Protein AF-A0A9W6T798-F1 (afdb_monomer)

InterPro domains:
  IPR037185 Multidrug transporter EmrE superfamily [SSF103481] (17-116)

Secondary structure (DSSP, 8-state):
--HHHHHHHHHHHHHHHHHHHHHHHHHTTSS------SHHHHHHHHHHHHHHHHHHHHHHHHHHHS-HHHHHHHHHHHHHHHHHHHHHHH-----HHHHHHHHHHHHHHHHHHHHHHHHHHHHH--

Solvent-accessible surface area (backbone atoms only — not comparable to full-atom values): 7226 Å² total; per-residue (Å²): 129,66,62,69,60,52,53,50,50,53,51,52,51,48,53,66,53,48,54,57,50,53,51,52,36,39,76,70,65,80,42,81,91,70,75,76,91,43,74,66,55,50,50,52,49,53,51,49,53,51,50,51,53,49,50,55,50,49,51,55,50,46,33,71,74,68,35,63,65,60,46,55,50,56,59,60,49,47,54,49,50,48,52,51,51,45,33,71,73,68,67,54,81,71,59,72,67,54,58,52,50,39,50,50,52,55,49,53,49,56,51,50,57,51,49,53,54,50,58,54,54,58,67,72,76,112

Foldseek 3Di:
DPVVVVVVVVVVCCCVPVVVVVVVCCVVVVDPPDDDPDPVVVVVVVVVVVVVVVVVVVLVVVCVVPNVLVSVLVVLLVLLVVVVVCCVPVVDDDDPVSVVVSVVSVVVSVVVVVVVVVVVVVVVVD

Structure (mmCIF, N/CA/C/O backbone):
data_AF-A0A9W6T798-F1
#
_entry.id   AF-A0A9W6T798-F1
#
loop_
_atom_site.group_PDB
_atom_site.id
_atom_site.type_symbol
_atom_site.label_atom_id
_atom_site.label_alt_id
_atom_site.label_comp_id
_atom_site.label_asym_id
_atom_site.label_entity_id
_atom_site.label_seq_id
_atom_site.pdbx_PDB_ins_code
_atom_site.Cartn_x
_atom_site.Cartn_y
_atom_site.Cartn_z
_atom_site.occupancy
_atom_site.B_iso_or_equiv
_atom_site.auth_seq_id
_atom_site.auth_comp_id
_atom_site.auth_asym_id
_atom_site.auth_atom_id
_atom_site.pdbx_PDB_model_num
ATOM 1 N N . MET A 1 1 ? 3.309 -19.370 -8.123 1.00 55.78 1 MET A N 1
ATOM 2 C CA . MET A 1 1 ? 2.686 -19.379 -6.781 1.00 55.78 1 MET A CA 1
ATOM 3 C C . MET A 1 1 ? 1.179 -19.304 -6.948 1.00 55.78 1 MET A C 1
ATOM 5 O O . MET A 1 1 ? 0.711 -18.410 -7.645 1.00 55.78 1 MET A O 1
ATOM 9 N N . ASP A 1 2 ? 0.421 -20.207 -6.328 1.00 74.81 2 ASP A N 1
ATOM 10 C CA . ASP A 1 2 ? -1.043 -20.123 -6.318 1.00 74.81 2 ASP A CA 1
ATOM 11 C C . ASP A 1 2 ? -1.512 -19.038 -5.348 1.00 74.81 2 ASP A C 1
ATOM 13 O O . ASP A 1 2 ? -1.795 -19.282 -4.175 1.00 74.81 2 ASP A O 1
ATOM 17 N N . MET A 1 3 ? -1.614 -17.812 -5.860 1.00 76.19 3 MET A N 1
ATOM 18 C CA . MET A 1 3 ? -2.006 -16.628 -5.090 1.00 76.19 3 MET A CA 1
ATOM 19 C C . MET A 1 3 ? -3.356 -16.812 -4.377 1.00 76.19 3 MET A C 1
ATOM 21 O O . MET A 1 3 ? -3.571 -16.296 -3.287 1.00 76.19 3 MET A O 1
ATOM 25 N N . ARG A 1 4 ? -4.254 -17.625 -4.947 1.00 76.06 4 ARG A N 1
ATOM 26 C CA . ARG A 1 4 ? -5.553 -17.958 -4.340 1.00 76.06 4 ARG A CA 1
ATOM 27 C C . ARG A 1 4 ? -5.410 -18.747 -3.037 1.00 76.06 4 ARG A C 1
ATOM 29 O O . ARG A 1 4 ? -6.100 -18.437 -2.072 1.00 76.06 4 ARG A O 1
ATOM 36 N N . LEU A 1 5 ? -4.521 -19.742 -3.002 1.00 82.12 5 LEU A N 1
ATOM 37 C CA . LEU A 1 5 ? -4.270 -20.537 -1.796 1.00 82.12 5 LEU A CA 1
ATOM 38 C C . LEU A 1 5 ? -3.559 -19.698 -0.734 1.00 82.12 5 LEU A C 1
ATOM 40 O O . LEU A 1 5 ? -3.925 -19.774 0.434 1.00 82.12 5 LEU A O 1
ATOM 44 N N . PHE A 1 6 ? -2.614 -18.845 -1.140 1.00 83.69 6 PHE A N 1
ATOM 45 C CA . PHE A 1 6 ? -1.930 -17.923 -0.232 1.00 83.69 6 PHE A CA 1
ATOM 46 C C . PHE A 1 6 ? -2.911 -16.973 0.472 1.00 83.69 6 PHE A C 1
ATOM 48 O O . PHE A 1 6 ? -2.957 -16.952 1.699 1.00 83.69 6 PHE A O 1
ATOM 55 N N . PHE A 1 7 ? -3.761 -16.264 -0.281 1.00 81.12 7 PHE A N 1
ATOM 56 C CA . PHE A 1 7 ? -4.794 -15.400 0.307 1.00 81.12 7 PHE A CA 1
ATOM 57 C C . PHE A 1 7 ? -5.806 -16.183 1.156 1.00 81.12 7 PHE A C 1
ATOM 59 O O . PHE A 1 7 ? -6.248 -15.682 2.188 1.00 81.12 7 PHE A O 1
ATOM 66 N N . GLY A 1 8 ? -6.142 -17.418 0.765 1.00 84.12 8 GLY A N 1
ATOM 67 C CA . GLY A 1 8 ? -7.001 -18.303 1.553 1.00 84.12 8 GLY A CA 1
ATOM 68 C C . GLY A 1 8 ? -6.407 -18.631 2.925 1.00 84.12 8 GLY A C 1
ATOM 69 O O . GLY A 1 8 ? -7.084 -18.468 3.938 1.00 84.12 8 GLY A O 1
ATOM 70 N N . PHE A 1 9 ? -5.132 -19.024 2.980 1.00 89.75 9 PHE A N 1
ATOM 71 C CA . PHE A 1 9 ? -4.443 -19.285 4.245 1.00 89.75 9 PHE A CA 1
ATOM 72 C C . PHE A 1 9 ? -4.259 -18.018 5.076 1.00 89.75 9 PHE A C 1
ATOM 74 O O . PHE A 1 9 ? -4.559 -18.046 6.266 1.00 89.75 9 PHE A O 1
ATOM 81 N N . VAL A 1 10 ? -3.826 -16.908 4.470 1.00 86.81 10 VAL A N 1
ATOM 82 C CA . VAL A 1 10 ? -3.692 -15.617 5.166 1.00 86.81 10 VAL A CA 1
ATOM 83 C C . VAL A 1 10 ? -5.022 -15.216 5.801 1.00 86.81 10 VAL A C 1
ATOM 85 O O . VAL A 1 10 ? -5.044 -14.879 6.979 1.00 86.81 10 VAL A O 1
ATOM 88 N N . GLY A 1 11 ? -6.134 -15.335 5.070 1.00 85.88 11 GLY A N 1
ATOM 89 C CA . GLY A 1 11 ? -7.471 -15.067 5.599 1.00 85.88 11 GLY A CA 1
ATOM 90 C C . GLY A 1 11 ? -7.836 -15.975 6.775 1.00 85.88 11 GLY A C 1
ATOM 91 O O . GLY A 1 11 ? -8.234 -15.478 7.826 1.00 85.88 11 GLY A O 1
ATOM 92 N N . VAL A 1 12 ? -7.643 -17.292 6.637 1.00 90.81 12 VAL A N 1
ATOM 93 C CA . VAL A 1 12 ? -7.939 -18.266 7.703 1.00 90.81 12 VAL A CA 1
ATOM 94 C C . VAL A 1 12 ? -7.099 -18.001 8.953 1.00 90.81 12 VAL A C 1
ATOM 96 O O . VAL A 1 12 ? -7.652 -17.942 10.050 1.00 90.81 12 VAL A O 1
ATOM 99 N N . PHE A 1 13 ? -5.788 -17.797 8.812 1.00 90.38 13 PHE A N 1
ATOM 100 C CA . PHE A 1 13 ? -4.916 -17.485 9.945 1.00 90.38 13 PHE A CA 1
ATOM 101 C C . PHE A 1 13 ? -5.268 -16.140 10.576 1.00 90.38 13 PHE A C 1
ATOM 103 O O . PHE A 1 13 ? -5.325 -16.052 11.799 1.00 90.38 13 PHE A O 1
ATOM 110 N N . ASN A 1 14 ? -5.567 -15.117 9.774 1.00 88.19 14 ASN A N 1
ATOM 111 C CA . ASN A 1 14 ? -5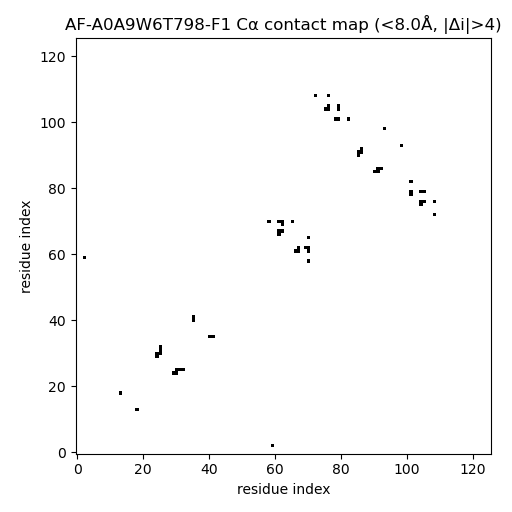.981 -13.813 10.278 1.00 88.19 14 ASN A CA 1
ATOM 112 C C . ASN A 1 14 ? -7.271 -13.932 11.103 1.00 88.19 14 ASN A C 1
ATOM 114 O O . ASN A 1 14 ? -7.327 -13.429 12.219 1.00 88.19 14 ASN A O 1
ATOM 118 N N . THR A 1 15 ? -8.278 -14.669 10.626 1.00 87.38 15 THR A N 1
ATOM 119 C CA . THR A 1 15 ? -9.514 -14.903 11.390 1.00 87.38 15 THR A CA 1
ATOM 120 C C . THR A 1 15 ? -9.268 -15.735 12.650 1.00 87.38 15 THR A C 1
ATOM 122 O O . THR A 1 15 ? -9.767 -15.373 13.713 1.00 87.38 15 THR A O 1
ATOM 125 N N . LEU A 1 16 ? -8.484 -16.815 12.571 1.00 91.75 16 LEU A N 1
ATOM 126 C CA . LEU A 1 16 ? -8.212 -17.685 13.721 1.00 91.75 16 LEU A CA 1
ATOM 127 C C . LEU A 1 16 ? -7.345 -17.020 14.796 1.00 91.75 16 LEU A C 1
ATOM 129 O O . LEU A 1 16 ? -7.503 -17.354 15.966 1.00 91.75 16 LEU A O 1
ATOM 133 N N . LEU A 1 17 ? -6.441 -16.108 14.424 1.00 89.06 17 LEU A N 1
ATOM 134 C CA . LEU A 1 17 ? -5.527 -15.435 15.352 1.00 89.06 17 LEU A CA 1
ATOM 135 C C . LEU A 1 17 ? -6.090 -14.110 15.882 1.00 89.06 17 LEU A C 1
ATOM 137 O O . LEU A 1 17 ? -6.001 -13.866 17.085 1.00 89.06 17 LEU A O 1
ATOM 141 N N . LEU A 1 18 ? -6.695 -13.262 15.036 1.00 85.56 18 LEU A N 1
ATOM 142 C CA . LEU A 1 18 ? -7.244 -11.981 15.506 1.00 85.56 18 LEU A CA 1
ATOM 143 C C . LEU A 1 18 ? -8.509 -12.160 16.344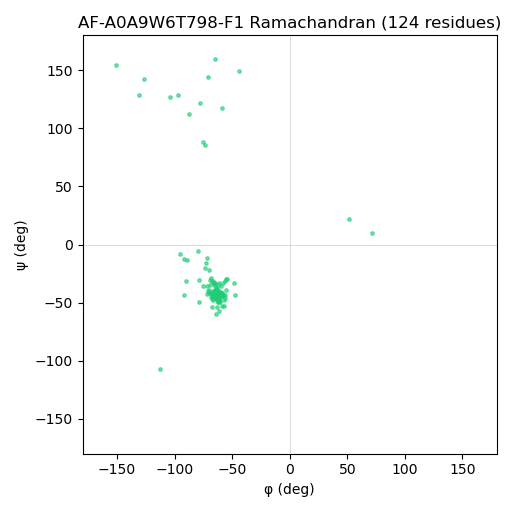 1.00 85.56 18 LEU A C 1
ATOM 145 O O . LEU A 1 18 ? -8.701 -11.412 17.298 1.00 85.56 18 LEU A O 1
ATOM 149 N N . TRP A 1 19 ? -9.373 -13.126 16.022 1.00 84.25 19 TRP A N 1
ATOM 150 C CA . TRP A 1 19 ? -10.618 -13.330 16.769 1.00 84.25 19 TRP A CA 1
ATOM 151 C C . TRP A 1 19 ? -10.397 -13.585 18.275 1.00 84.25 19 TRP A C 1
ATOM 153 O O . TRP A 1 19 ? -10.973 -12.859 19.089 1.00 84.25 19 TRP A O 1
ATOM 163 N N . PRO A 1 20 ? -9.552 -14.548 18.699 1.00 85.81 20 PRO A N 1
ATOM 164 C CA . PRO A 1 20 ? -9.260 -14.743 20.116 1.00 85.81 20 PRO A CA 1
ATOM 165 C C . PRO A 1 20 ? -8.489 -13.570 20.728 1.00 85.81 20 PRO A C 1
ATOM 167 O O . PRO A 1 20 ? -8.714 -13.268 21.898 1.00 85.81 20 PRO A O 1
ATOM 170 N N . LEU A 1 21 ? -7.635 -12.875 19.965 1.00 85.94 21 LEU A N 1
ATOM 171 C CA . LEU A 1 21 ? -6.938 -11.678 20.445 1.00 85.94 21 LEU A CA 1
ATOM 172 C C . LEU A 1 21 ? -7.931 -10.576 20.850 1.00 85.94 21 LEU A C 1
ATOM 174 O O . LEU A 1 21 ? -7.797 -10.011 21.934 1.00 85.94 21 LEU A O 1
ATOM 178 N N . LEU A 1 22 ? -8.957 -10.324 20.029 1.00 83.88 22 LEU A N 1
ATOM 179 C CA . LEU A 1 22 ? -10.023 -9.362 20.334 1.00 83.88 22 LEU A CA 1
ATOM 180 C C . LEU A 1 22 ? -10.793 -9.745 21.605 1.00 83.88 22 LEU A C 1
ATOM 182 O O . LEU A 1 22 ? -11.071 -8.886 22.441 1.00 83.88 22 LEU A O 1
ATOM 186 N N . LEU A 1 23 ? -11.099 -11.034 21.789 1.00 84.50 23 LEU A N 1
ATOM 187 C CA . LEU A 1 23 ? -11.761 -11.516 23.005 1.00 84.50 23 LEU A CA 1
ATOM 188 C C . LEU A 1 23 ? -10.881 -11.318 24.245 1.00 84.50 23 LEU A C 1
ATOM 190 O O . LEU A 1 23 ? -11.359 -10.809 25.256 1.00 84.50 23 LEU A O 1
ATOM 194 N N . ILE A 1 24 ? -9.595 -11.671 24.173 1.00 85.38 24 ILE A N 1
ATOM 195 C CA . ILE A 1 24 ? -8.642 -11.473 25.276 1.00 85.38 24 ILE A CA 1
ATOM 196 C C . ILE A 1 24 ? -8.549 -9.988 25.646 1.00 85.38 24 ILE A C 1
ATOM 198 O O . ILE A 1 24 ? -8.580 -9.646 26.830 1.00 85.38 24 ILE A O 1
ATOM 202 N N . LEU A 1 25 ? -8.473 -9.103 24.652 1.00 83.81 25 LEU A N 1
ATOM 203 C CA . LEU A 1 25 ? -8.372 -7.660 24.858 1.00 83.81 25 LEU A CA 1
ATOM 204 C C . LEU A 1 25 ? -9.641 -7.066 25.494 1.00 83.81 25 LEU A C 1
ATOM 206 O O . LEU A 1 25 ? -9.557 -6.181 26.349 1.00 83.81 25 LEU A O 1
ATOM 210 N N . HIS A 1 26 ? -10.804 -7.627 25.153 1.00 82.81 26 HIS A N 1
ATOM 211 C CA . HIS A 1 26 ? -12.074 -7.295 25.787 1.00 82.81 26 HIS A CA 1
ATOM 212 C C . HIS A 1 26 ? -12.144 -7.759 27.251 1.00 82.81 26 HIS A C 1
ATOM 214 O O . HIS A 1 26 ? -12.504 -6.977 28.131 1.00 82.81 26 HIS A O 1
ATOM 220 N N . PHE A 1 27 ? -11.752 -9.007 27.539 1.00 82.75 27 PHE A N 1
ATOM 221 C CA . PHE A 1 27 ? -11.767 -9.557 28.904 1.00 82.75 27 PHE A CA 1
ATOM 222 C C . PHE A 1 27 ? -10.729 -8.912 29.830 1.00 82.75 27 PHE A C 1
ATOM 224 O O . PHE A 1 27 ? -10.953 -8.824 31.035 1.00 82.75 27 PHE A O 1
ATOM 231 N N . THR A 1 28 ? -9.609 -8.441 29.281 1.00 84.50 28 THR A N 1
ATOM 232 C CA . THR A 1 28 ? -8.579 -7.699 30.029 1.00 84.50 28 THR A CA 1
ATOM 233 C C . THR A 1 28 ? -8.941 -6.228 30.251 1.00 84.50 28 THR A C 1
ATOM 235 O O . THR A 1 28 ? -8.233 -5.534 30.977 1.00 84.50 28 THR A O 1
ATOM 238 N N . GLY A 1 29 ? -10.052 -5.748 29.677 1.00 78.69 29 GLY A N 1
ATOM 239 C CA . GLY A 1 29 ? -10.551 -4.384 29.864 1.00 78.69 29 GLY A CA 1
ATOM 240 C C . GLY A 1 29 ? -9.719 -3.299 29.174 1.00 78.69 29 GLY A C 1
ATOM 241 O O . GLY A 1 29 ? -9.950 -2.118 29.431 1.00 78.69 29 GLY A O 1
ATOM 242 N N . LEU A 1 30 ? -8.768 -3.683 28.315 1.00 75.00 30 LEU A N 1
ATOM 243 C CA . LEU A 1 30 ? -7.906 -2.765 27.565 1.00 75.00 30 LEU A CA 1
ATOM 244 C C . LEU A 1 30 ? -8.656 -2.098 26.401 1.00 75.00 30 LEU A C 1
ATOM 246 O O . LEU A 1 30 ? -8.445 -0.914 26.152 1.00 75.00 30 LEU A O 1
ATOM 250 N N . GLU A 1 31 ? -9.574 -2.819 25.744 1.00 72.88 31 GLU A N 1
ATOM 251 C CA . GLU A 1 31 ? -10.494 -2.259 24.744 1.00 72.88 31 GLU A CA 1
ATOM 252 C C . GLU A 1 31 ? -11.945 -2.694 25.009 1.00 72.88 31 GLU A C 1
ATOM 254 O O . GLU A 1 31 ? -12.262 -3.878 25.154 1.00 72.88 31 GLU A O 1
ATOM 259 N N . LYS A 1 32 ? -12.870 -1.727 25.051 1.00 72.31 32 LYS A N 1
ATOM 260 C CA . LYS A 1 32 ? -14.308 -2.021 25.036 1.00 72.31 32 LYS A CA 1
ATOM 261 C C . LYS A 1 32 ? -14.713 -2.347 23.605 1.00 72.31 32 LYS A C 1
ATOM 263 O O . LYS A 1 32 ? -14.538 -1.525 22.713 1.00 72.31 32 LYS A O 1
ATOM 268 N N . PHE A 1 33 ? -15.270 -3.536 23.400 1.00 71.06 33 PHE A N 1
ATOM 269 C CA . PHE A 1 33 ? -15.795 -3.947 22.106 1.00 71.06 33 PHE A CA 1
ATOM 270 C C . PHE A 1 33 ? -17.106 -3.195 21.844 1.00 71.06 33 PHE A C 1
ATOM 272 O O . PHE A 1 33 ? -18.190 -3.655 22.200 1.00 71.06 33 PHE A O 1
ATOM 279 N N . GLU A 1 34 ? -16.994 -1.990 21.291 1.00 72.06 34 GLU A N 1
ATOM 280 C CA . GLU A 1 34 ? -18.128 -1.159 20.899 1.00 72.06 34 GLU A CA 1
AT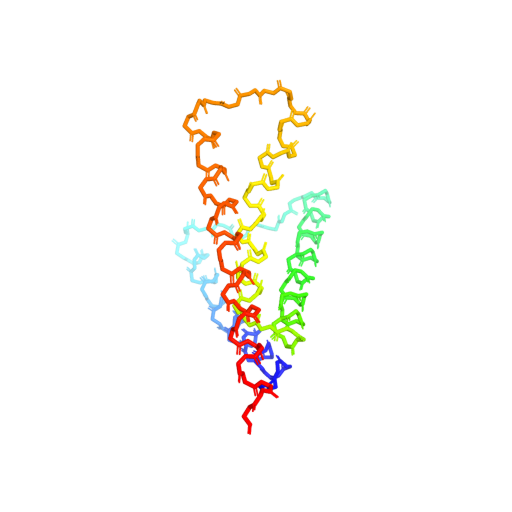OM 281 C C . GLU A 1 34 ? -18.284 -1.200 19.379 1.00 72.06 34 GLU A C 1
ATOM 283 O O . GLU A 1 34 ? -17.345 -0.960 18.620 1.00 72.06 34 GLU A O 1
ATOM 288 N N . LEU A 1 35 ? -19.490 -1.532 18.921 1.00 72.81 35 LEU A N 1
ATOM 289 C CA . LEU A 1 35 ? -19.816 -1.480 17.502 1.00 72.81 35 LEU A CA 1
ATOM 290 C C . LEU A 1 35 ? -19.899 -0.013 17.050 1.00 72.81 35 LEU A C 1
ATOM 292 O O . LEU A 1 35 ? -20.389 0.826 17.811 1.00 72.81 35 LEU A O 1
ATOM 296 N N . PRO A 1 36 ? -19.471 0.316 15.817 1.00 72.88 36 PRO A N 1
ATOM 297 C CA . PRO A 1 36 ? -19.485 1.693 15.339 1.00 72.88 36 PRO A CA 1
ATOM 298 C C . PRO A 1 36 ? -20.913 2.260 15.380 1.00 72.88 36 PRO A C 1
ATOM 300 O O . PRO A 1 36 ? -21.817 1.750 14.729 1.00 72.88 36 PRO A O 1
ATOM 303 N N . GLY A 1 37 ? -21.137 3.306 16.180 1.00 74.94 37 GLY A N 1
ATOM 304 C CA . GLY A 1 37 ? -22.486 3.762 16.548 1.00 74.94 37 GLY A CA 1
ATOM 305 C C . GLY A 1 37 ? -23.293 4.459 15.443 1.00 74.94 37 GLY A C 1
ATOM 306 O O . GLY A 1 37 ? -24.499 4.645 15.598 1.00 74.94 37 GLY A O 1
ATOM 307 N N . SER A 1 38 ? -22.665 4.823 14.318 1.00 86.88 38 SER A N 1
ATOM 308 C CA . SER A 1 38 ? -23.280 5.641 13.261 1.00 86.88 38 SER A CA 1
ATOM 309 C C . SER A 1 38 ? -23.177 4.988 11.882 1.00 86.88 38 SER A C 1
ATOM 311 O O . SER A 1 38 ? -22.143 4.426 11.518 1.00 86.88 38 SER A O 1
ATOM 313 N N . LYS A 1 39 ? -24.231 5.131 11.064 1.00 86.25 39 LYS A N 1
ATOM 314 C CA . LYS A 1 39 ? -24.284 4.611 9.679 1.00 86.25 39 LYS A CA 1
ATOM 315 C C . LYS A 1 39 ? -23.157 5.154 8.790 1.00 86.25 39 LYS A C 1
ATOM 317 O O . LYS A 1 39 ? -22.671 4.443 7.919 1.00 86.25 39 LYS A O 1
ATOM 322 N N . GLU A 1 40 ? -22.728 6.389 9.030 1.00 90.12 40 GLU A N 1
ATOM 323 C CA . GLU A 1 40 ? -21.613 7.031 8.322 1.00 90.12 40 GLU A CA 1
ATOM 324 C C . GLU A 1 40 ? -20.285 6.316 8.586 1.00 90.12 40 GLU A C 1
ATOM 326 O O . GLU A 1 40 ? -19.532 6.046 7.654 1.00 90.12 40 GLU A O 1
ATOM 331 N N . ILE A 1 41 ? -20.032 5.932 9.841 1.00 89.06 41 ILE A N 1
ATOM 332 C CA . ILE A 1 41 ? -18.821 5.202 10.234 1.00 89.06 41 ILE A CA 1
ATOM 333 C C . ILE A 1 41 ? -18.824 3.816 9.591 1.00 89.06 41 ILE A C 1
ATOM 335 O O . ILE A 1 41 ? -17.810 3.399 9.042 1.00 89.06 41 ILE A O 1
ATOM 339 N N . TYR A 1 42 ? -19.973 3.133 9.581 1.00 88.75 42 TYR A N 1
ATOM 340 C CA . TYR A 1 42 ? -20.120 1.870 8.855 1.00 88.75 42 TYR A CA 1
ATOM 341 C C . TYR A 1 42 ? -19.824 2.019 7.362 1.00 88.75 42 TYR A C 1
ATOM 343 O O . TYR A 1 42 ? -19.135 1.176 6.794 1.00 88.75 42 TYR A O 1
ATOM 351 N N . PHE A 1 43 ? -20.322 3.079 6.722 1.00 92.81 43 PHE A N 1
ATOM 352 C CA . PHE A 1 43 ? -20.070 3.315 5.303 1.00 92.81 43 PHE A CA 1
ATOM 353 C C . PHE A 1 43 ? -18.584 3.568 5.022 1.00 92.81 43 PHE A C 1
ATOM 355 O O . PHE A 1 43 ? -18.023 2.946 4.123 1.00 92.81 43 PHE A O 1
ATOM 362 N N . ILE A 1 44 ? -17.933 4.425 5.814 1.00 92.75 44 ILE A N 1
ATOM 363 C CA . ILE A 1 44 ? -16.495 4.707 5.689 1.00 92.75 44 ILE A CA 1
ATOM 364 C C . ILE A 1 44 ? -15.674 3.437 5.931 1.00 92.75 44 ILE A C 1
ATOM 366 O O . ILE A 1 44 ? -14.742 3.168 5.176 1.00 92.75 44 ILE A O 1
ATOM 370 N N . LEU A 1 45 ? -16.035 2.639 6.939 1.00 91.31 45 LEU A N 1
ATOM 371 C CA . LEU A 1 45 ? -15.367 1.378 7.248 1.00 91.31 45 LEU A CA 1
ATOM 372 C C . LEU A 1 45 ? -15.497 0.384 6.090 1.00 91.31 45 LEU A C 1
ATOM 374 O O . LEU A 1 45 ? -14.492 -0.154 5.639 1.00 91.31 45 LEU A O 1
ATOM 378 N N . LEU A 1 46 ? -16.708 0.179 5.563 1.00 92.44 46 LEU A N 1
ATOM 379 C CA . LEU A 1 46 ? -16.932 -0.710 4.419 1.00 92.44 46 LEU A CA 1
ATOM 380 C C . LEU A 1 46 ? -16.185 -0.231 3.174 1.00 92.44 46 LEU A C 1
ATOM 382 O O . LEU A 1 46 ? -15.582 -1.044 2.474 1.00 92.44 46 LEU A O 1
ATOM 386 N N . LEU A 1 47 ? -16.196 1.077 2.910 1.00 95.31 47 LEU A N 1
ATOM 387 C CA . LEU A 1 47 ? -15.468 1.664 1.792 1.00 95.31 47 LEU A CA 1
ATOM 388 C C . LEU A 1 47 ? -13.957 1.462 1.950 1.00 95.31 47 LEU A C 1
ATOM 390 O O . LEU A 1 47 ? -13.297 1.062 0.995 1.00 95.31 47 LEU A O 1
ATOM 394 N N . ASN A 1 48 ? -13.414 1.697 3.147 1.00 94.44 48 ASN A N 1
ATOM 395 C CA . ASN A 1 48 ? -12.004 1.471 3.443 1.00 94.44 48 ASN A CA 1
ATOM 396 C C . ASN A 1 48 ? -11.635 -0.009 3.276 1.00 94.44 48 ASN A C 1
ATOM 398 O O . ASN A 1 48 ? -10.709 -0.306 2.529 1.00 94.44 48 ASN A O 1
ATOM 402 N N . CYS A 1 49 ? -12.408 -0.929 3.862 1.00 91.62 49 CYS A N 1
ATOM 403 C CA . CYS A 1 49 ? -12.198 -2.367 3.701 1.00 91.62 49 CYS A CA 1
ATOM 404 C C . CYS A 1 49 ? -12.216 -2.786 2.227 1.00 91.62 49 CYS A C 1
ATOM 406 O O . CYS A 1 49 ? -11.360 -3.557 1.798 1.00 91.62 49 CYS A O 1
ATOM 408 N N . PHE A 1 50 ? -13.165 -2.270 1.443 1.00 94.69 50 PHE A N 1
ATOM 409 C CA . PHE A 1 50 ? -13.251 -2.568 0.017 1.00 94.69 50 PHE A CA 1
ATOM 410 C C . PHE A 1 50 ? -12.039 -2.036 -0.759 1.00 94.69 50 PHE A C 1
ATOM 412 O O . PHE A 1 50 ? -11.469 -2.762 -1.573 1.00 94.69 50 PHE A O 1
ATOM 419 N N . MET A 1 51 ? -11.616 -0.798 -0.491 1.00 94.81 51 MET A N 1
ATOM 420 C CA . MET A 1 51 ? -10.449 -0.193 -1.140 1.00 94.81 51 MET A CA 1
ATOM 421 C C . MET A 1 51 ? -9.151 -0.913 -0.773 1.00 94.81 51 MET A C 1
ATOM 423 O O . MET A 1 51 ? -8.346 -1.183 -1.661 1.00 94.81 51 MET A O 1
ATOM 427 N N . SER A 1 52 ? -8.964 -1.275 0.497 1.00 90.50 52 SER A N 1
ATOM 428 C CA . SER A 1 52 ? -7.813 -2.062 0.953 1.00 90.50 52 SER A CA 1
ATOM 429 C C . SER A 1 52 ? -7.781 -3.438 0.294 1.00 90.50 52 SER A C 1
ATOM 431 O O . SER A 1 52 ? -6.767 -3.811 -0.289 1.00 90.50 52 SER A O 1
ATOM 433 N N . PHE A 1 53 ? -8.911 -4.151 0.281 1.00 89.25 53 PHE A N 1
ATOM 434 C CA . PHE A 1 53 ? -9.014 -5.441 -0.403 1.00 89.25 53 PHE A CA 1
ATOM 435 C C . PHE A 1 53 ? -8.673 -5.331 -1.897 1.00 89.25 53 PHE A C 1
ATOM 437 O O . PHE A 1 53 ? -7.950 -6.166 -2.444 1.00 89.25 53 PHE A O 1
ATOM 444 N N . LEU A 1 54 ? -9.176 -4.290 -2.565 1.00 92.69 54 LEU A N 1
ATOM 445 C CA . LEU A 1 54 ? -8.886 -4.049 -3.973 1.00 92.69 54 LEU A CA 1
ATOM 446 C C . LEU A 1 54 ? -7.404 -3.719 -4.202 1.00 92.69 54 LEU A C 1
ATOM 448 O O . LEU A 1 54 ? -6.826 -4.210 -5.171 1.00 92.69 54 LEU A O 1
ATOM 452 N N . ALA A 1 55 ? -6.783 -2.931 -3.322 1.00 90.12 55 ALA A N 1
ATOM 453 C CA . ALA A 1 55 ? -5.362 -2.602 -3.391 1.00 90.12 55 ALA A CA 1
ATOM 454 C C . ALA A 1 55 ? -4.485 -3.857 -3.265 1.00 90.12 55 ALA A C 1
ATOM 456 O O . ALA A 1 55 ? -3.624 -4.077 -4.118 1.00 90.12 55 ALA A O 1
ATOM 457 N N . ASP A 1 56 ? -4.761 -4.723 -2.288 1.00 88.06 56 ASP A N 1
ATOM 458 C CA . ASP A 1 56 ? -4.029 -5.982 -2.094 1.00 88.06 56 ASP A CA 1
ATOM 459 C C . ASP A 1 56 ? -4.209 -6.934 -3.286 1.00 88.06 56 ASP A C 1
ATOM 461 O O . ASP A 1 56 ? -3.265 -7.590 -3.737 1.00 88.06 56 ASP A O 1
ATOM 465 N N . TYR A 1 57 ? -5.417 -6.979 -3.854 1.00 87.81 57 TYR A N 1
ATOM 466 C CA . TYR A 1 57 ? -5.703 -7.761 -5.052 1.00 87.81 57 TYR A CA 1
ATOM 467 C C . TYR A 1 57 ? -4.949 -7.257 -6.288 1.00 87.81 57 TYR A C 1
ATOM 469 O O . TYR A 1 57 ? -4.387 -8.052 -7.050 1.00 87.81 57 TYR A 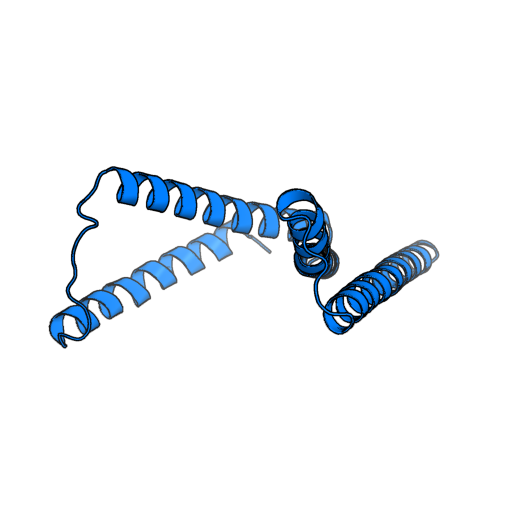O 1
ATOM 477 N N . LEU A 1 58 ? -4.945 -5.940 -6.507 1.00 89.00 58 LEU A N 1
ATOM 478 C CA . LEU A 1 58 ? -4.231 -5.310 -7.616 1.00 89.00 58 LEU A CA 1
ATOM 479 C C . LEU A 1 58 ? -2.721 -5.478 -7.461 1.00 89.00 58 LEU A C 1
ATOM 481 O O . LEU A 1 58 ? -2.060 -5.816 -8.439 1.00 89.00 58 LEU A O 1
ATOM 485 N N . TRP A 1 59 ? -2.194 -5.324 -6.246 1.00 88.62 59 TRP A N 1
ATOM 486 C CA . TRP A 1 59 ? -0.795 -5.596 -5.924 1.00 88.62 59 TRP A CA 1
ATOM 487 C C . TRP A 1 59 ? -0.416 -7.037 -6.274 1.00 88.62 59 TRP A C 1
ATOM 489 O O . TRP A 1 59 ? 0.568 -7.278 -6.978 1.00 88.62 59 TRP A O 1
ATOM 499 N N . ALA A 1 60 ? -1.242 -7.997 -5.859 1.00 86.44 60 ALA A N 1
ATOM 500 C CA . ALA A 1 60 ? -1.029 -9.406 -6.144 1.00 86.44 60 ALA A CA 1
ATOM 501 C C . ALA A 1 60 ? -1.055 -9.706 -7.650 1.00 86.44 60 ALA A C 1
ATOM 503 O O . ALA A 1 60 ? -0.206 -10.440 -8.155 1.00 86.44 60 ALA A O 1
ATOM 504 N N . ARG A 1 61 ? -2.005 -9.119 -8.389 1.00 84.62 61 ARG A N 1
ATOM 505 C CA . ARG A 1 61 ? -2.083 -9.269 -9.850 1.00 84.62 61 ARG A CA 1
ATOM 506 C C . ARG A 1 61 ? -0.924 -8.602 -10.580 1.00 84.62 61 ARG A C 1
ATOM 508 O O . ARG A 1 61 ? -0.396 -9.204 -11.507 1.00 84.62 61 ARG A O 1
ATOM 515 N N . ALA A 1 62 ? -0.529 -7.397 -10.178 1.00 85.56 62 ALA A N 1
ATOM 516 C CA . ALA A 1 62 ? 0.607 -6.699 -10.768 1.00 85.56 62 ALA A CA 1
ATOM 517 C C . ALA A 1 62 ? 1.893 -7.507 -10.557 1.00 85.56 62 ALA A C 1
ATOM 519 O O . ALA A 1 62 ? 2.629 -7.739 -11.505 1.00 85.56 62 ALA A O 1
ATOM 520 N N . THR A 1 63 ? 2.079 -8.055 -9.355 1.00 85.94 63 THR A N 1
ATOM 521 C CA . THR A 1 63 ? 3.247 -8.876 -9.007 1.00 85.94 63 THR A CA 1
ATOM 522 C C . THR A 1 63 ? 3.342 -10.143 -9.861 1.00 85.94 63 THR A C 1
ATOM 524 O O . THR A 1 63 ? 4.441 -10.595 -10.165 1.00 85.94 63 THR A O 1
ATOM 527 N N . LEU A 1 64 ? 2.199 -10.714 -10.259 1.00 84.31 64 LEU A N 1
ATOM 528 C CA . LEU A 1 64 ? 2.135 -11.878 -11.148 1.00 84.31 64 LEU A CA 1
ATOM 529 C C . LEU A 1 64 ? 2.346 -11.538 -12.630 1.00 84.31 64 LEU A C 1
ATOM 531 O O . LEU A 1 64 ? 2.782 -12.408 -13.376 1.00 84.31 64 LEU A O 1
ATOM 535 N N . LEU A 1 65 ? 1.958 -10.336 -13.065 1.00 80.62 65 LEU A N 1
ATOM 536 C CA . LEU A 1 65 ? 2.007 -9.921 -14.472 1.00 80.62 65 LEU A CA 1
ATOM 537 C C . LEU A 1 65 ? 3.333 -9.261 -14.858 1.00 80.62 65 LEU A C 1
ATOM 539 O O . LEU A 1 65 ? 3.729 -9.362 -16.014 1.00 80.62 65 LEU A O 1
ATOM 543 N N . THR A 1 66 ? 3.982 -8.569 -13.922 1.00 81.88 66 THR A N 1
ATOM 544 C CA . THR A 1 66 ? 5.296 -7.952 -14.121 1.00 81.88 66 THR A CA 1
ATOM 545 C C . THR A 1 66 ? 6.318 -8.673 -13.247 1.00 81.88 66 THR A C 1
ATOM 547 O O . THR A 1 66 ? 6.657 -9.824 -13.505 1.00 81.88 66 THR A O 1
ATOM 550 N N . SER A 1 67 ? 6.772 -8.042 -12.173 1.00 82.06 67 SER A N 1
ATOM 551 C CA . SER A 1 67 ? 7.656 -8.636 -11.185 1.00 82.06 67 SER A CA 1
ATOM 552 C C . SER A 1 67 ? 7.398 -7.988 -9.816 1.00 82.06 67 SER A C 1
ATOM 554 O O . SER A 1 67 ? 6.967 -6.830 -9.744 1.00 82.06 67 SER A O 1
ATOM 556 N N . PRO A 1 68 ? 7.684 -8.686 -8.702 1.00 81.50 68 PRO A N 1
ATOM 557 C CA . PRO A 1 68 ? 7.651 -8.083 -7.368 1.00 81.50 68 PRO A CA 1
ATOM 558 C C . PRO A 1 68 ? 8.520 -6.820 -7.247 1.00 81.50 68 PRO A C 1
ATOM 560 O O . PRO A 1 68 ? 8.193 -5.918 -6.471 1.00 81.50 68 PRO A O 1
ATOM 563 N N . LEU A 1 69 ? 9.608 -6.742 -8.022 1.00 79.44 69 LEU A N 1
ATOM 564 C CA . LEU A 1 69 ? 10.522 -5.601 -8.046 1.00 79.44 69 LEU A CA 1
ATOM 565 C C . LEU A 1 69 ? 9.821 -4.374 -8.632 1.00 79.44 69 LEU A C 1
ATOM 567 O O . LEU A 1 69 ? 9.675 -3.364 -7.942 1.00 79.44 69 LEU A O 1
ATOM 571 N N . THR A 1 70 ? 9.253 -4.505 -9.830 1.00 80.81 70 THR A N 1
ATOM 572 C CA . THR A 1 70 ? 8.539 -3.420 -10.513 1.00 80.81 70 THR A CA 1
ATOM 573 C C . THR A 1 70 ? 7.344 -2.909 -9.697 1.00 80.81 70 THR A C 1
ATOM 575 O O . THR A 1 70 ? 7.072 -1.708 -9.673 1.00 80.81 70 THR A O 1
ATOM 578 N N . VAL A 1 71 ? 6.638 -3.783 -8.969 1.00 84.88 71 VAL A N 1
ATOM 579 C CA . VAL A 1 71 ? 5.521 -3.374 -8.094 1.00 84.88 71 VAL A CA 1
ATOM 580 C C . VAL A 1 71 ? 5.996 -2.596 -6.865 1.00 84.88 71 VAL A C 1
ATOM 582 O O . VAL A 1 71 ? 5.388 -1.590 -6.498 1.00 84.88 71 VAL A O 1
ATOM 585 N N . THR A 1 72 ? 7.091 -3.025 -6.237 1.00 85.06 72 THR A N 1
ATOM 586 C CA . THR A 1 72 ? 7.685 -2.335 -5.076 1.00 85.06 72 THR A CA 1
ATOM 587 C C . THR A 1 72 ? 8.181 -0.940 -5.453 1.00 85.06 72 THR A C 1
ATOM 589 O O . THR A 1 72 ? 8.005 0.032 -4.708 1.00 85.06 72 THR A O 1
ATOM 592 N N . VAL A 1 73 ? 8.739 -0.837 -6.658 1.00 83.81 73 VAL A N 1
ATOM 593 C CA . VAL A 1 73 ? 9.079 0.423 -7.307 1.00 83.81 73 VAL A CA 1
ATOM 594 C C . VAL A 1 73 ? 7.782 1.220 -7.494 1.00 83.81 73 VAL A C 1
ATOM 596 O O . VAL A 1 73 ? 7.631 2.249 -6.860 1.00 83.81 73 VAL A O 1
ATOM 599 N N . GLY A 1 74 ? 6.744 0.730 -8.172 1.00 85.69 74 GLY A N 1
ATOM 600 C CA . GLY A 1 74 ? 5.459 1.452 -8.288 1.00 85.69 74 GLY A CA 1
ATOM 601 C C . GLY A 1 74 ? 4.896 2.019 -6.965 1.00 85.69 74 GLY A C 1
ATOM 602 O O . GLY A 1 74 ? 4.508 3.187 -6.907 1.00 85.69 74 GLY A O 1
ATOM 603 N N . LEU A 1 75 ? 4.938 1.246 -5.875 1.00 87.12 75 LEU A N 1
ATOM 604 C CA . LEU A 1 75 ? 4.507 1.699 -4.546 1.00 87.12 75 LEU A CA 1
ATOM 605 C C . LEU A 1 75 ? 5.361 2.846 -3.994 1.00 87.12 75 LEU A C 1
ATOM 607 O O . LEU A 1 75 ? 4.810 3.791 -3.429 1.00 87.12 75 LEU A O 1
ATOM 611 N N . SER A 1 76 ? 6.677 2.819 -4.203 1.00 87.38 76 SER A N 1
ATOM 612 C CA . SER A 1 76 ? 7.563 3.896 -3.745 1.00 87.38 76 SER A CA 1
ATOM 613 C C . SER A 1 76 ? 7.360 5.192 -4.558 1.00 87.38 76 SER A C 1
ATOM 615 O O . SER A 1 76 ? 7.617 6.278 -4.041 1.00 87.38 76 SER A O 1
ATOM 617 N N . LEU A 1 77 ? 6.810 5.111 -5.784 1.00 85.69 77 LEU A N 1
ATOM 618 C CA . LEU A 1 77 ? 6.477 6.269 -6.629 1.00 85.69 77 LEU A CA 1
ATOM 619 C C . LEU A 1 77 ? 5.233 6.989 -6.105 1.00 85.69 77 LEU A C 1
ATOM 621 O O . LEU A 1 77 ? 5.033 8.175 -6.364 1.00 85.69 77 LEU A O 1
ATOM 625 N N . THR A 1 78 ? 4.424 6.296 -5.304 1.00 88.81 78 THR A N 1
ATOM 626 C CA . THR A 1 78 ? 3.293 6.899 -4.599 1.00 88.81 78 THR A CA 1
ATOM 627 C C . THR A 1 78 ? 3.749 8.071 -3.735 1.00 88.81 78 THR A C 1
ATOM 629 O O . THR A 1 78 ? 3.012 9.041 -3.616 1.00 88.81 78 THR A O 1
ATOM 632 N N . ILE A 1 79 ? 4.974 8.042 -3.191 1.00 86.94 79 ILE A N 1
ATOM 633 C CA . ILE A 1 79 ? 5.523 9.127 -2.363 1.00 86.94 79 ILE A CA 1
ATOM 634 C C . ILE A 1 79 ? 5.677 10.433 -3.170 1.00 86.94 79 ILE A C 1
ATOM 636 O O . ILE A 1 79 ? 5.028 11.419 -2.815 1.00 86.94 79 ILE A O 1
ATOM 640 N N . PRO A 1 80 ? 6.465 10.498 -4.264 1.00 85.44 80 PRO A N 1
ATOM 641 C CA . PRO A 1 80 ? 6.576 11.715 -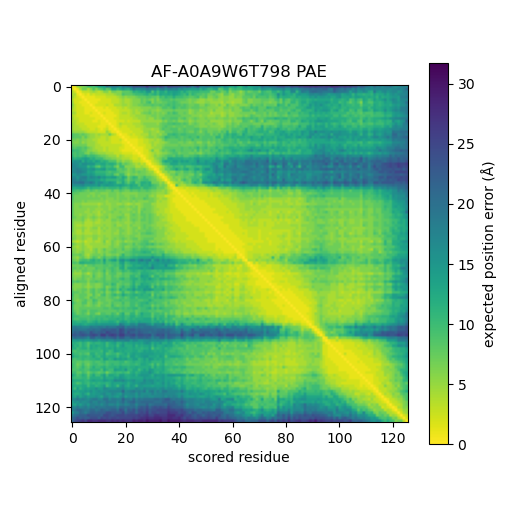5.064 1.00 85.44 80 PRO A CA 1
ATOM 642 C C . PRO A 1 80 ? 5.254 12.096 -5.743 1.00 85.44 80 PRO A C 1
ATOM 644 O O . PRO A 1 80 ? 4.957 13.284 -5.849 1.00 85.44 80 PRO A O 1
ATOM 647 N N . VAL A 1 81 ? 4.419 11.129 -6.147 1.00 87.50 81 VAL A N 1
ATOM 648 C CA . VAL A 1 81 ? 3.082 11.420 -6.699 1.00 87.50 81 VAL A CA 1
ATOM 649 C C . VAL A 1 81 ? 2.188 12.086 -5.652 1.00 87.50 81 VAL A C 1
ATOM 651 O O . VAL A 1 81 ? 1.540 13.086 -5.960 1.00 87.50 81 VAL A O 1
ATOM 654 N N . ALA A 1 82 ? 2.189 11.596 -4.410 1.00 88.38 82 ALA A N 1
ATOM 655 C CA . ALA A 1 82 ? 1.465 12.219 -3.307 1.00 88.38 82 ALA A CA 1
ATOM 656 C C . ALA A 1 82 ? 1.967 13.645 -3.058 1.00 88.38 82 ALA A C 1
ATOM 658 O O . ALA A 1 82 ? 1.154 14.551 -2.902 1.00 88.38 82 ALA A O 1
ATOM 659 N N . MET A 1 83 ? 3.281 13.877 -3.119 1.00 84.44 83 MET A N 1
ATOM 660 C CA . MET A 1 83 ? 3.844 15.225 -2.990 1.00 84.44 83 MET A CA 1
ATOM 661 C C . MET A 1 83 ? 3.377 16.177 -4.099 1.00 84.44 83 MET A C 1
ATOM 663 O O . MET A 1 83 ? 3.029 17.325 -3.818 1.00 84.44 83 MET A O 1
ATOM 667 N N . VAL A 1 84 ? 3.337 15.719 -5.355 1.00 85.88 84 VAL A N 1
ATOM 668 C CA . VAL A 1 84 ? 2.791 16.516 -6.468 1.00 85.88 84 VAL A CA 1
ATOM 669 C C . VAL A 1 84 ? 1.310 16.803 -6.240 1.00 85.88 84 VAL A C 1
ATOM 671 O O . VAL A 1 84 ? 0.864 17.935 -6.428 1.00 85.88 84 VAL A O 1
ATOM 674 N N . LEU A 1 85 ? 0.548 15.803 -5.798 1.00 88.12 85 LEU A N 1
ATOM 675 C CA . LEU A 1 85 ? -0.875 15.952 -5.518 1.00 88.12 85 LEU A CA 1
ATOM 676 C C . LEU A 1 85 ? -1.124 16.979 -4.402 1.00 88.12 85 LEU A C 1
ATOM 678 O O . LEU A 1 85 ? -1.996 17.837 -4.536 1.00 88.12 85 LEU A O 1
ATOM 682 N N . GLU A 1 86 ? -0.323 16.953 -3.337 1.00 86.62 86 GLU A N 1
ATOM 683 C CA . GLU A 1 86 ? -0.370 17.954 -2.270 1.00 86.62 86 GLU A CA 1
ATOM 684 C C . GLU A 1 86 ? -0.026 19.357 -2.771 1.00 86.62 86 GLU A C 1
ATOM 686 O O . GLU A 1 86 ? -0.736 20.307 -2.436 1.00 86.62 86 GLU A O 1
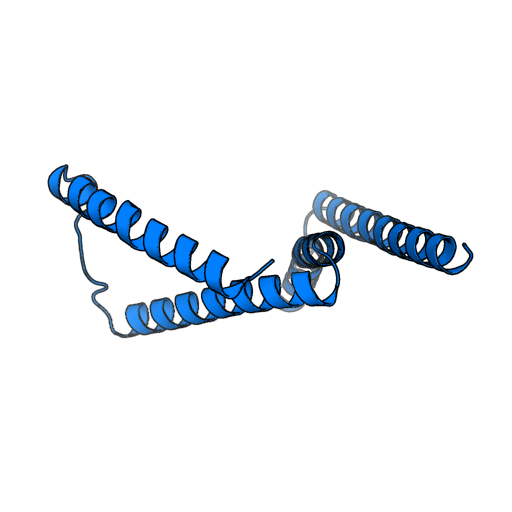ATOM 691 N N . PHE A 1 87 ? 1.002 19.497 -3.610 1.00 84.75 87 PHE A N 1
ATOM 692 C CA . PHE A 1 87 ? 1.359 20.780 -4.216 1.00 84.75 87 PHE A CA 1
ATOM 693 C C . PHE A 1 87 ? 0.221 21.336 -5.086 1.00 84.75 87 PHE A C 1
ATOM 695 O O . PHE A 1 87 ? -0.105 22.520 -4.995 1.00 84.75 87 PHE A O 1
ATOM 702 N N . VAL A 1 88 ? -0.428 20.491 -5.893 1.00 87.12 88 VAL A N 1
ATOM 703 C CA . VAL A 1 88 ? -1.539 20.900 -6.768 1.00 87.12 88 VAL A CA 1
ATOM 704 C C . VAL A 1 88 ? -2.782 21.284 -5.960 1.00 87.12 88 VAL A C 1
ATOM 706 O O . VAL A 1 88 ? -3.390 22.317 -6.244 1.00 87.12 88 VAL A O 1
ATOM 709 N N . ILE A 1 89 ? -3.151 20.489 -4.950 1.00 89.88 89 ILE A N 1
ATOM 710 C CA . ILE A 1 89 ? -4.381 20.695 -4.169 1.00 89.88 89 ILE A CA 1
ATOM 711 C C . ILE A 1 89 ? -4.211 21.812 -3.135 1.00 89.88 89 ILE A C 1
ATOM 713 O O . ILE A 1 89 ? -5.057 22.699 -3.037 1.00 89.88 89 ILE A O 1
ATOM 717 N N . LYS A 1 90 ? -3.136 21.775 -2.341 1.00 83.56 90 LYS A N 1
ATOM 718 C CA . LYS A 1 90 ? -2.934 22.694 -1.210 1.00 83.56 90 LYS A CA 1
ATOM 719 C C . LYS A 1 90 ? -2.145 23.950 -1.596 1.00 83.56 90 LYS A C 1
ATOM 721 O O . LYS A 1 90 ? -2.105 24.883 -0.800 1.00 83.56 90 LYS A O 1
ATOM 726 N N . ARG A 1 91 ? -1.519 23.995 -2.785 1.00 72.56 91 ARG A N 1
ATOM 727 C CA . ARG A 1 91 ? -0.655 25.100 -3.266 1.00 72.56 91 ARG A CA 1
ATOM 728 C C . ARG A 1 91 ? 0.452 25.515 -2.290 1.00 72.56 91 ARG A C 1
ATOM 730 O O . ARG A 1 91 ? 0.973 26.625 -2.372 1.00 72.56 91 ARG A O 1
ATOM 737 N N . GLN A 1 92 ? 0.827 24.627 -1.374 1.00 68.94 92 GLN A N 1
ATOM 738 C CA . GLN A 1 92 ? 1.916 24.854 -0.437 1.00 68.94 92 GLN A CA 1
ATOM 739 C C . GLN A 1 92 ? 3.184 24.207 -0.974 1.00 68.94 92 GLN A C 1
ATOM 741 O O . GLN A 1 92 ? 3.195 23.038 -1.359 1.00 68.94 92 GLN A O 1
ATOM 746 N N . ILE A 1 93 ? 4.254 24.995 -1.013 1.00 63.88 93 ILE A N 1
ATOM 747 C CA . ILE A 1 93 ? 5.586 24.509 -1.346 1.00 63.88 93 ILE A CA 1
ATOM 748 C C . ILE A 1 93 ? 6.204 24.043 -0.032 1.00 63.88 93 ILE A C 1
ATOM 750 O O . ILE A 1 93 ? 6.441 24.856 0.863 1.00 63.88 93 ILE A O 1
ATOM 754 N N . ASN A 1 94 ? 6.412 22.735 0.111 1.00 64.31 94 ASN A N 1
ATOM 755 C CA . ASN A 1 94 ? 7.105 22.198 1.277 1.00 64.31 94 ASN A CA 1
ATOM 756 C C . ASN A 1 94 ? 8.565 22.679 1.305 1.00 64.31 94 ASN A C 1
ATOM 758 O O . ASN A 1 94 ? 9.130 23.091 0.291 1.00 64.31 94 ASN A O 1
ATOM 762 N N . SER A 1 95 ? 9.171 22.615 2.494 1.00 79.62 95 SER A N 1
ATOM 763 C CA . SER A 1 95 ? 10.576 22.954 2.748 1.00 79.62 95 SER A CA 1
ATOM 764 C C . SER A 1 95 ? 11.527 22.389 1.683 1.00 79.62 95 SER A C 1
ATOM 766 O O . SER A 1 95 ? 11.301 21.304 1.151 1.00 79.62 95 SER A O 1
ATOM 768 N N . TRP A 1 96 ? 12.639 23.082 1.426 1.00 80.62 96 TRP A N 1
ATOM 769 C CA . TRP A 1 96 ? 13.669 22.680 0.457 1.00 80.62 96 TRP A CA 1
ATOM 770 C C . TRP A 1 96 ? 14.108 21.209 0.597 1.00 80.62 96 TRP A C 1
ATOM 772 O O . TRP A 1 96 ? 14.360 20.526 -0.394 1.00 80.62 96 TRP A O 1
ATOM 782 N N . VAL A 1 97 ? 14.115 20.689 1.829 1.00 84.88 97 VAL A N 1
ATOM 783 C CA . VAL A 1 97 ? 14.440 19.288 2.148 1.00 84.88 97 VAL A CA 1
ATOM 784 C C . VAL A 1 97 ? 13.460 18.297 1.505 1.00 84.88 97 VAL A C 1
ATOM 786 O O . VAL A 1 97 ? 13.883 17.262 0.997 1.00 84.88 97 VAL A O 1
ATOM 789 N N . TYR A 1 98 ? 12.163 18.619 1.468 1.00 81.25 98 TYR A N 1
ATOM 790 C CA . TYR A 1 98 ? 11.148 17.779 0.824 1.00 81.25 98 TYR A CA 1
ATOM 791 C C . TYR A 1 98 ? 11.390 17.687 -0.682 1.00 81.25 98 TYR A C 1
ATOM 793 O O . TYR A 1 98 ? 11.355 16.598 -1.250 1.00 81.25 98 TYR A O 1
ATOM 801 N N . MET A 1 99 ? 11.682 18.816 -1.328 1.00 79.31 99 MET A N 1
ATOM 802 C CA . MET A 1 99 ? 11.933 18.847 -2.768 1.00 79.31 99 MET A CA 1
ATOM 803 C C . MET A 1 99 ? 13.180 18.033 -3.145 1.00 79.31 99 MET A C 1
ATOM 805 O O . MET A 1 99 ? 13.178 17.319 -4.147 1.00 79.31 99 MET A O 1
ATOM 809 N N . LEU A 1 100 ? 14.213 18.076 -2.300 1.00 87.25 100 LEU A N 1
ATOM 810 C CA . LEU A 1 100 ? 15.425 17.277 -2.464 1.00 87.25 100 LEU A CA 1
ATOM 811 C C . LEU A 1 100 ? 15.144 15.773 -2.292 1.00 87.25 100 LEU A C 1
ATOM 813 O O . LEU A 1 100 ? 15.618 14.966 -3.091 1.00 87.25 100 LEU A O 1
ATOM 817 N N . GLY A 1 101 ? 14.312 15.399 -1.314 1.00 86.06 101 GLY A N 1
ATOM 818 C CA . GLY A 1 101 ? 13.850 14.020 -1.124 1.00 86.06 101 GLY A CA 1
ATOM 819 C C . GLY A 1 101 ? 13.049 13.484 -2.315 1.00 86.06 101 GLY A C 1
ATOM 820 O O . GLY A 1 101 ? 13.331 12.390 -2.798 1.00 86.06 101 GLY A O 1
ATOM 821 N N . ALA A 1 102 ? 12.111 14.274 -2.849 1.00 83.88 102 ALA A N 1
ATOM 822 C CA . ALA A 1 102 ? 11.352 13.903 -4.046 1.00 83.88 102 ALA A CA 1
ATOM 823 C C . ALA A 1 102 ? 12.267 13.663 -5.253 1.00 83.88 102 ALA A C 1
ATOM 825 O O . ALA A 1 102 ? 12.103 12.678 -5.971 1.00 83.88 102 ALA A O 1
ATOM 826 N N . PHE A 1 103 ? 13.261 14.535 -5.447 1.00 87.06 103 PHE A N 1
ATOM 827 C CA . PHE A 1 103 ? 14.235 14.397 -6.525 1.00 87.06 103 PHE A CA 1
ATOM 828 C C . PHE A 1 103 ? 15.068 13.116 -6.393 1.00 87.06 103 PHE A C 1
ATOM 830 O O . 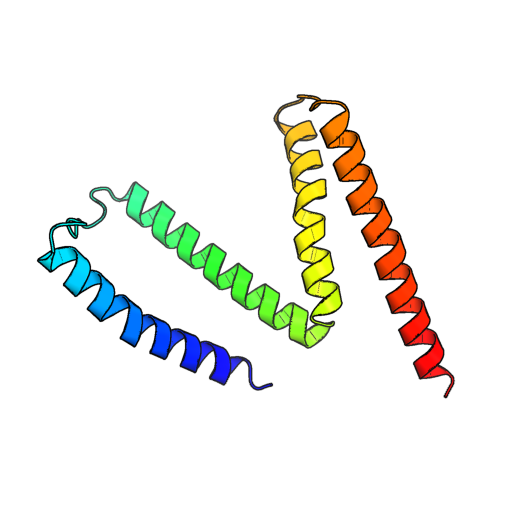PHE A 1 103 ? 15.228 12.392 -7.372 1.00 87.06 103 PHE A O 1
ATOM 83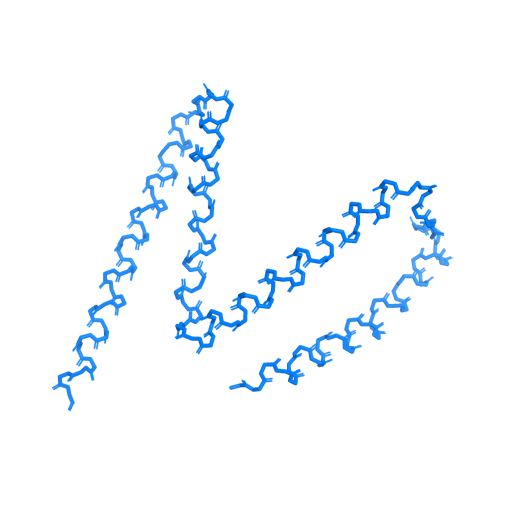7 N N . LEU A 1 104 ? 15.546 12.798 -5.186 1.00 88.69 104 LEU A N 1
ATOM 838 C CA . LEU A 1 104 ? 16.285 11.564 -4.899 1.00 88.69 104 LEU A CA 1
ATOM 839 C C . LEU A 1 104 ? 15.457 10.310 -5.191 1.00 88.69 104 LEU A C 1
ATOM 841 O O . LEU A 1 104 ? 15.977 9.371 -5.797 1.00 88.69 104 LEU A O 1
ATOM 845 N N . ILE A 1 105 ? 14.174 10.302 -4.811 1.00 87.31 105 ILE A N 1
ATOM 846 C CA . ILE A 1 105 ? 13.271 9.187 -5.115 1.00 87.31 105 ILE A CA 1
ATOM 847 C C . ILE A 1 105 ? 13.118 9.066 -6.635 1.00 87.31 105 ILE A C 1
ATOM 849 O O . ILE A 1 105 ? 13.443 8.020 -7.185 1.00 87.31 105 ILE A O 1
ATOM 853 N N . CYS A 1 106 ? 12.750 10.136 -7.347 1.00 85.38 106 CYS A N 1
ATOM 854 C CA . CYS A 1 106 ? 12.632 10.106 -8.811 1.00 85.38 106 CYS A CA 1
ATOM 855 C C . CYS A 1 106 ? 13.925 9.649 -9.513 1.00 85.38 106 CYS A C 1
ATOM 857 O O . CYS A 1 106 ? 13.870 8.885 -10.476 1.00 85.38 106 CYS A O 1
ATOM 859 N N . PHE A 1 107 ? 15.091 10.075 -9.022 1.00 88.56 107 PHE A N 1
ATOM 860 C CA . PHE A 1 107 ? 16.386 9.676 -9.571 1.00 88.56 107 PHE A CA 1
ATOM 861 C C . PHE A 1 107 ? 16.683 8.186 -9.347 1.00 88.56 107 PHE A C 1
ATOM 863 O O . PHE A 1 107 ? 17.106 7.493 -10.272 1.00 88.56 107 PHE A O 1
ATOM 870 N N . SER A 1 108 ? 16.403 7.677 -8.145 1.00 86.06 108 SER A N 1
ATOM 871 C CA . SER A 1 108 ? 16.570 6.257 -7.800 1.00 86.06 108 SER A CA 1
ATOM 872 C C . SER A 1 108 ? 15.701 5.369 -8.693 1.00 86.06 108 SER A C 1
ATOM 874 O O . SER A 1 108 ? 16.155 4.342 -9.192 1.00 86.06 108 SER A O 1
ATOM 876 N N . PHE A 1 109 ? 14.474 5.815 -8.960 1.00 80.38 109 PHE A N 1
ATOM 877 C CA . PHE A 1 109 ? 13.541 5.156 -9.870 1.00 80.38 109 PHE A CA 1
ATOM 878 C C . PHE A 1 109 ? 14.022 5.104 -11.308 1.00 80.38 109 PHE A C 1
ATOM 880 O O . PHE A 1 109 ? 13.942 4.057 -11.944 1.00 80.38 109 PHE A O 1
ATOM 887 N N . TYR A 1 110 ? 14.507 6.234 -11.822 1.00 84.81 110 TYR A N 1
ATOM 888 C CA . TYR A 1 110 ? 15.030 6.308 -13.179 1.00 84.81 110 TYR A CA 1
ATOM 889 C C . TYR A 1 110 ? 16.192 5.328 -13.380 1.00 84.81 110 TYR A C 1
ATOM 891 O O . TYR A 1 110 ? 16.258 4.643 -14.400 1.00 84.81 110 TYR A O 1
ATOM 899 N N . TYR A 1 111 ? 17.080 5.222 -12.387 1.00 85.31 111 TYR A N 1
ATOM 900 C CA . TYR A 1 111 ? 18.198 4.285 -12.431 1.00 85.31 111 TYR A CA 1
ATOM 901 C C . TYR A 1 111 ? 17.733 2.823 -12.390 1.00 85.31 111 TYR A C 1
ATOM 903 O O . TYR A 1 111 ? 18.153 2.039 -13.236 1.00 85.31 111 TYR A O 1
ATOM 911 N N . ILE A 1 112 ? 16.826 2.479 -11.468 1.00 82.44 112 ILE A N 1
ATOM 912 C CA . ILE A 1 112 ? 16.267 1.124 -11.333 1.00 82.44 112 ILE A CA 1
ATOM 913 C C . ILE A 1 112 ? 15.527 0.673 -12.594 1.00 82.44 112 ILE A C 1
ATOM 915 O O . ILE A 1 112 ? 15.727 -0.444 -13.060 1.00 82.44 112 ILE A O 1
ATOM 919 N N . ASN A 1 113 ? 14.702 1.538 -13.185 1.00 79.00 113 ASN A N 1
ATOM 920 C CA . ASN A 1 113 ? 13.972 1.164 -14.394 1.00 79.00 113 ASN A CA 1
ATOM 921 C C . ASN A 1 113 ? 14.924 0.935 -15.576 1.00 79.00 113 ASN A C 1
ATOM 923 O O . ASN A 1 113 ? 14.683 0.065 -16.407 1.00 79.00 113 ASN A O 1
ATOM 927 N N . LYS A 1 114 ? 16.030 1.689 -15.635 1.00 80.94 114 LYS A N 1
ATOM 928 C CA . LYS A 1 114 ? 17.064 1.486 -16.648 1.00 80.94 114 LYS A CA 1
ATOM 929 C C . LYS A 1 114 ? 17.849 0.194 -16.416 1.00 80.94 114 LYS A C 1
ATOM 931 O O . LYS A 1 114 ? 18.157 -0.473 -17.396 1.00 80.94 114 LYS A O 1
ATOM 936 N N . SER A 1 115 ? 18.173 -0.160 -15.170 1.00 80.25 115 SER A N 1
ATOM 937 C CA . SER A 1 115 ? 18.850 -1.431 -14.879 1.00 80.25 115 SER A CA 1
ATOM 938 C C . SER A 1 115 ? 17.966 -2.632 -15.205 1.00 80.25 115 SER A C 1
ATOM 940 O O . SER A 1 115 ? 18.447 -3.547 -15.856 1.00 80.25 115 SER A O 1
ATOM 942 N N . GLU A 1 116 ? 16.670 -2.587 -14.872 1.00 76.06 116 GLU A N 1
ATOM 943 C CA . GLU A 1 116 ? 15.732 -3.663 -15.238 1.00 76.06 116 GLU A CA 1
ATOM 944 C C . GLU A 1 116 ? 15.664 -3.870 -16.765 1.00 76.06 116 GLU A C 1
ATOM 946 O O . GLU A 1 116 ? 15.715 -5.002 -17.230 1.00 76.06 116 GLU A O 1
ATOM 951 N N . GLN A 1 117 ? 15.636 -2.793 -17.563 1.00 72.38 117 GLN A N 1
ATOM 952 C CA . GLN A 1 117 ? 15.637 -2.903 -19.033 1.00 72.38 117 GLN A CA 1
ATOM 953 C C . GLN A 1 117 ? 16.949 -3.460 -19.605 1.00 72.38 117 GLN A C 1
ATOM 955 O O . GLN A 1 117 ? 16.939 -4.109 -20.650 1.00 72.38 117 GLN A O 1
ATOM 960 N N . LEU A 1 118 ? 18.082 -3.176 -18.956 1.00 74.94 118 LEU A N 1
ATOM 961 C CA . LEU A 1 118 ? 19.387 -3.695 -19.371 1.00 74.94 118 LEU A CA 1
ATOM 962 C C . LEU A 1 118 ? 19.494 -5.195 -19.068 1.00 74.94 118 LEU A C 1
ATOM 964 O O . LEU A 1 118 ? 19.918 -5.949 -19.941 1.00 74.94 118 LEU A O 1
ATOM 968 N N . ASP A 1 119 ? 19.029 -5.623 -17.892 1.00 72.44 119 ASP A N 1
ATOM 969 C CA . ASP A 1 119 ? 18.994 -7.035 -17.494 1.00 72.44 119 ASP A CA 1
ATOM 970 C C . ASP A 1 119 ? 18.038 -7.862 -18.383 1.00 72.44 119 ASP A C 1
ATOM 972 O O . ASP A 1 119 ? 18.315 -9.023 -18.698 1.00 72.44 119 ASP A O 1
ATOM 976 N N . GLU A 1 120 ? 16.915 -7.282 -18.825 1.00 69.88 120 GLU A N 1
ATOM 977 C CA . GLU A 1 120 ? 16.008 -7.923 -19.790 1.00 69.88 120 GLU A CA 1
ATOM 978 C C . GLU A 1 120 ? 16.639 -8.042 -21.187 1.00 69.88 120 GLU A C 1
ATOM 980 O O . GLU A 1 120 ? 16.513 -9.087 -21.827 1.00 69.88 120 GLU A O 1
ATOM 985 N N . ALA A 1 121 ? 17.346 -7.010 -21.661 1.00 70.50 121 ALA A N 1
ATOM 986 C CA . ALA A 1 121 ? 17.991 -7.024 -22.975 1.00 70.50 121 ALA A CA 1
ATOM 987 C C . ALA A 1 121 ? 19.135 -8.051 -23.065 1.00 70.50 121 ALA A C 1
ATOM 989 O O . ALA A 1 121 ? 19.246 -8.748 -24.073 1.00 70.50 121 ALA A O 1
ATOM 990 N N . GLU A 1 122 ? 19.942 -8.192 -22.009 1.00 71.81 122 GLU A N 1
ATOM 991 C CA . GLU A 1 122 ? 21.066 -9.139 -21.969 1.00 71.81 122 GLU A CA 1
ATOM 992 C C . GLU A 1 122 ? 20.590 -10.607 -21.926 1.00 71.81 122 GLU A C 1
ATOM 994 O O . GLU A 1 122 ? 21.172 -11.470 -22.581 1.00 71.81 122 GLU A O 1
ATOM 999 N N . ASN A 1 123 ? 19.470 -10.892 -21.247 1.00 63.50 123 ASN A N 1
ATOM 1000 C CA . ASN A 1 123 ? 18.861 -12.232 -21.216 1.00 63.50 123 ASN A CA 1
ATOM 1001 C C . ASN A 1 123 ? 18.166 -12.643 -22.529 1.00 63.50 123 ASN A C 1
ATOM 1003 O O . ASN A 1 123 ? 17.866 -13.822 -22.713 1.00 63.50 123 ASN A O 1
ATOM 1007 N N . HIS A 1 124 ? 17.876 -11.703 -23.434 1.00 59.91 124 HIS A N 1
ATOM 1008 C CA . HIS A 1 124 ? 17.276 -11.999 -24.741 1.00 59.91 124 HIS A CA 1
ATOM 1009 C C . HIS A 1 124 ? 18.310 -12.274 -25.851 1.00 59.91 124 HIS A C 1
ATOM 1011 O O . HIS A 1 124 ? 17.926 -12.788 -26.904 1.00 59.91 124 HIS A O 1
ATOM 1017 N N . GLU A 1 125 ? 19.593 -11.960 -25.634 1.00 56.53 125 GLU A N 1
ATOM 1018 C CA . GLU A 1 125 ? 20.685 -12.203 -26.594 1.00 56.53 125 GLU A CA 1
ATOM 1019 C C . GLU A 1 125 ? 21.454 -13.524 -26.361 1.00 56.53 125 GLU A C 1
ATOM 1021 O O . GLU A 1 125 ? 22.252 -13.908 -27.221 1.00 56.53 125 GLU A O 1
ATOM 1026 N N . SER A 1 126 ? 21.209 -14.241 -25.252 1.00 47.06 126 SER A N 1
ATOM 1027 C 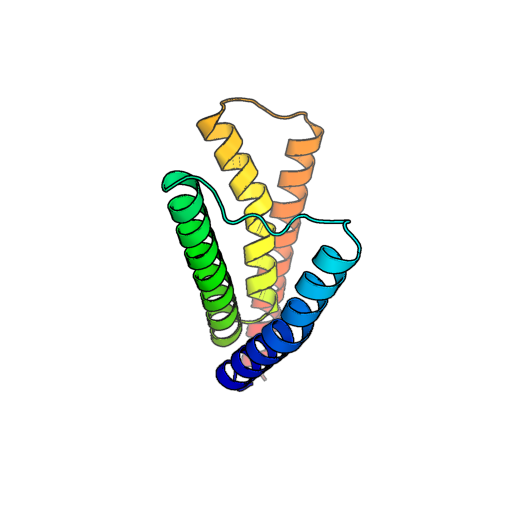CA . SER A 1 126 ? 21.808 -15.559 -24.939 1.00 47.06 126 SER A CA 1
ATOM 1028 C C . SER A 1 126 ? 20.891 -16.731 -25.281 1.00 47.06 126 SER A C 1
ATOM 1030 O O . SER A 1 126 ? 21.389 -17.732 -25.844 1.00 47.06 126 SER A O 1
#

pLDDT: mean 82.6, std 8.39, range [47.06, 95.31]

Mean predicted aligned error: 9.48 Å

Radius of gyration: 21.23 Å; Cα contacts (8 Å, |Δi|>4): 32; chains: 1; bounding box: 46×46×57 Å

Organism: Ambrosiozyma monospora (NCBI:txid43982)

Sequence (126 aa):
MDMRLFFGFVGVFNTLLLWPLLLILHFTGLEKFELPGSKEIYFILLLNCFMSFLADYLWARATLLTSPLTVTVGLSLTIPVAMVLEFVIKRQINSWVYMLGAFLICFSFYYINKSEQLDEAENHES